Protein AF-A0A6G1IG27-F1 (afdb_monomer_lite)

Radius of gyration: 12.9 Å; chains: 1; bounding box: 31×25×33 Å

Organism: NCBI:txid1168545

Foldseek 3Di:
DKDWFADPDADFCVVQLVVQLVQQLVCLVPWAFDFWDAAQDKTWDWDDTPDPDIDIKMKGFHDHGTGGDHSVNSSVLQNCQSVVYRRGTWIDDPTIIID

Sequence (99 aa):
LAKRGCFSTGQDWGGNEAAAKSAAYEACAGTLATSGAYPDDFRTYCKNIGQKMKVDFTLKKISSGSRSIASAECVDGLYKEINGCSHGGRTAYTNWEYT

pLDDT: mean 93.52, std 8.83, range [44.0, 98.44]

Structure (mmCIF, N/CA/C/O backbone):
data_AF-A0A6G1IG27-F1
#
_entry.id   AF-A0A6G1IG27-F1
#
loop_
_atom_site.group_PDB
_atom_site.id
_atom_site.type_symbol
_atom_site.label_atom_id
_atom_si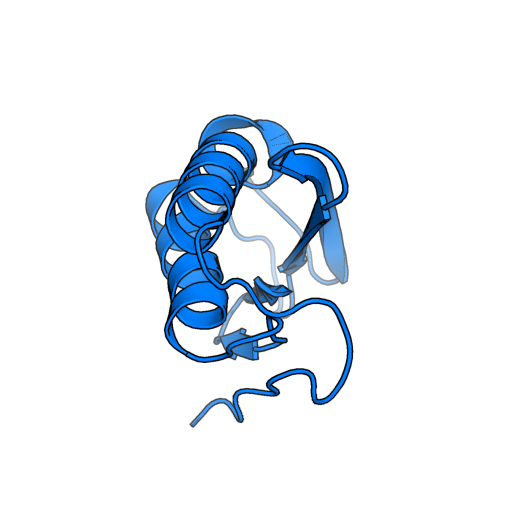te.label_alt_id
_atom_site.label_comp_id
_atom_site.label_asym_id
_atom_site.label_entity_id
_atom_site.label_seq_id
_atom_site.pdbx_PDB_ins_code
_atom_site.Cartn_x
_atom_site.Cartn_y
_atom_site.Cartn_z
_atom_site.occupancy
_atom_site.B_iso_or_equiv
_atom_site.auth_seq_id
_atom_site.auth_comp_id
_atom_site.auth_asym_id
_atom_site.auth_atom_id
_atom_site.pdbx_PDB_model_num
ATOM 1 N N . LEU A 1 1 ? 11.474 -16.240 0.514 1.00 44.00 1 LEU A N 1
ATOM 2 C CA . LEU A 1 1 ? 10.160 -15.910 1.111 1.00 44.00 1 LEU A CA 1
ATOM 3 C C . LEU A 1 1 ? 10.263 -14.501 1.686 1.00 44.00 1 LEU A C 1
ATOM 5 O O . LEU A 1 1 ? 11.191 -14.268 2.450 1.00 44.00 1 LEU A O 1
ATOM 9 N N . ALA A 1 2 ? 9.408 -13.559 1.286 1.00 51.88 2 ALA A N 1
ATOM 10 C CA . ALA A 1 2 ? 9.396 -12.223 1.884 1.00 51.88 2 ALA A CA 1
ATOM 11 C C . ALA A 1 2 ? 8.969 -12.322 3.357 1.00 51.88 2 ALA A C 1
ATOM 13 O O . ALA A 1 2 ? 7.978 -12.987 3.663 1.00 51.88 2 ALA A O 1
ATOM 14 N N . LYS A 1 3 ? 9.720 -11.707 4.275 1.00 54.41 3 LYS A N 1
ATOM 15 C CA . LYS A 1 3 ? 9.358 -11.664 5.696 1.00 54.41 3 LYS A CA 1
ATOM 16 C C . LYS A 1 3 ? 8.295 -10.577 5.869 1.00 54.41 3 LYS A C 1
ATOM 18 O O . LYS A 1 3 ? 8.633 -9.399 5.855 1.00 54.41 3 LYS A O 1
ATOM 23 N N . ARG A 1 4 ? 7.025 -10.978 5.979 1.00 68.62 4 ARG A N 1
ATOM 24 C CA . ARG A 1 4 ? 5.910 -10.072 6.289 1.00 68.62 4 ARG A CA 1
ATOM 25 C C . ARG A 1 4 ? 6.158 -9.428 7.653 1.00 68.62 4 ARG A C 1
ATOM 27 O O . ARG A 1 4 ? 6.274 -10.142 8.649 1.00 68.62 4 ARG A O 1
ATOM 34 N N . GLY A 1 5 ? 6.286 -8.107 7.693 1.00 87.00 5 GLY A N 1
ATOM 35 C CA . GLY A 1 5 ? 6.480 -7.349 8.924 1.00 87.00 5 GLY A CA 1
ATOM 36 C C . GLY A 1 5 ? 5.168 -6.730 9.379 1.00 87.00 5 GLY A C 1
ATOM 37 O O . GLY A 1 5 ? 4.890 -5.593 9.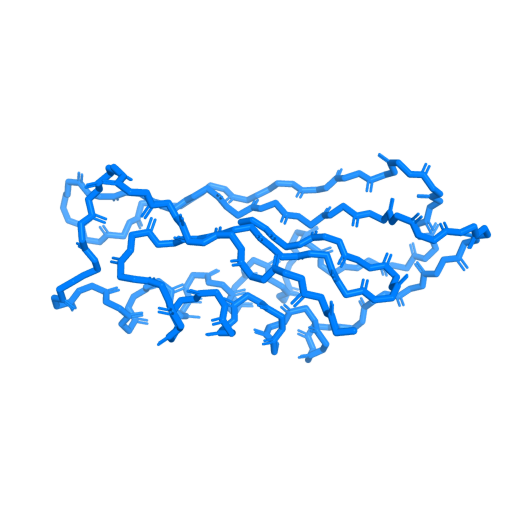020 1.00 87.00 5 GLY A O 1
ATOM 38 N N . CYS A 1 6 ? 4.360 -7.453 10.155 1.00 93.38 6 CYS A N 1
ATOM 39 C CA . CYS A 1 6 ? 3.174 -6.854 10.769 1.00 93.38 6 CYS A CA 1
ATOM 40 C C . CYS A 1 6 ? 3.581 -5.837 11.837 1.00 93.38 6 CYS A C 1
ATOM 42 O O . CYS A 1 6 ? 4.496 -6.093 12.625 1.00 93.38 6 CYS A O 1
ATOM 44 N N . PHE A 1 7 ? 2.891 -4.700 11.881 1.00 92.88 7 PHE A N 1
ATOM 45 C CA . PHE A 1 7 ? 3.082 -3.738 12.956 1.00 92.88 7 PHE A CA 1
ATOM 46 C C . PHE A 1 7 ? 2.508 -4.292 14.262 1.00 92.88 7 PHE A C 1
ATOM 48 O O . PHE A 1 7 ? 1.444 -4.905 14.279 1.00 92.88 7 PHE A O 1
ATOM 55 N N . SER A 1 8 ? 3.237 -4.099 15.364 1.00 89.25 8 SER A N 1
ATOM 56 C CA . SER A 1 8 ? 2.822 -4.530 16.708 1.00 89.25 8 SER A CA 1
ATOM 57 C C . SER A 1 8 ? 2.090 -3.436 17.489 1.00 89.25 8 SER A C 1
ATOM 59 O O . SER A 1 8 ? 1.680 -3.655 18.624 1.00 89.25 8 SER A O 1
ATOM 61 N N . THR A 1 9 ? 1.991 -2.237 16.920 1.00 87.69 9 THR A N 1
ATOM 62 C CA . THR A 1 9 ? 1.349 -1.061 17.508 1.00 87.69 9 THR A CA 1
ATOM 63 C C . THR A 1 9 ? 0.517 -0.354 16.445 1.00 87.69 9 THR A C 1
ATOM 65 O O . THR A 1 9 ? 0.673 -0.610 15.252 1.00 87.69 9 THR A O 1
ATOM 68 N N . GLY A 1 10 ? -0.369 0.537 16.883 1.00 84.50 10 GLY A N 1
ATOM 69 C CA . GLY A 1 10 ? -1.329 1.212 16.016 1.00 84.50 10 GLY A CA 1
ATOM 70 C C . GLY A 1 10 ? -2.757 0.801 16.343 1.00 84.50 10 GLY A C 1
ATOM 71 O O . GLY A 1 10 ? -3.009 0.094 17.319 1.00 84.50 10 GLY A O 1
ATOM 72 N N . GLN A 1 11 ? -3.699 1.304 15.553 1.00 89.19 11 GLN A N 1
ATOM 73 C CA . GLN A 1 11 ? -5.103 0.969 15.721 1.00 89.19 11 GLN A CA 1
ATOM 74 C C . GLN A 1 11 ? -5.413 -0.337 14.987 1.00 89.19 11 GLN A C 1
ATOM 76 O O . GLN A 1 11 ? -5.105 -0.473 13.804 1.00 89.19 11 GLN A O 1
ATOM 81 N N . ASP A 1 12 ? -6.041 -1.273 15.697 1.00 92.00 12 ASP A N 1
ATOM 82 C CA . ASP A 1 12 ? -6.560 -2.499 15.100 1.00 92.00 12 ASP A CA 1
ATOM 83 C C . ASP A 1 12 ? -7.644 -2.186 14.064 1.00 92.00 12 ASP A C 1
ATOM 85 O O . ASP A 1 12 ? -8.471 -1.290 14.278 1.00 92.00 12 ASP A O 1
ATOM 89 N N . TRP A 1 13 ? -7.656 -2.925 12.952 1.00 91.00 13 TRP A N 1
ATOM 90 C CA . TRP A 1 13 ? -8.667 -2.744 11.916 1.00 91.00 13 TRP A CA 1
ATOM 91 C C . TRP A 1 13 ? -10.078 -2.864 12.482 1.00 91.00 13 TRP A C 1
ATOM 93 O O . TRP A 1 13 ? -10.930 -2.034 12.152 1.00 91.00 13 TRP A O 1
ATOM 103 N N . GLY A 1 14 ? -10.333 -3.860 13.338 1.00 88.88 14 GLY A N 1
ATOM 104 C CA . GLY A 1 14 ? -11.658 -4.178 13.856 1.00 88.88 14 GLY A CA 1
ATOM 105 C C . GLY A 1 14 ? -12.729 -4.115 12.760 1.00 88.88 14 GLY A C 1
ATOM 106 O O . GLY A 1 14 ? -12.569 -4.645 11.662 1.00 88.88 14 GLY A O 1
ATOM 107 N N . GLY A 1 15 ? -13.812 -3.378 13.019 1.00 90.06 15 GLY A N 1
ATOM 108 C CA . GLY A 1 15 ? -14.886 -3.162 12.038 1.00 90.06 15 GLY A CA 1
ATOM 109 C C . GLY A 1 15 ? -14.517 -2.292 10.824 1.00 90.06 15 GLY A C 1
ATOM 110 O O . GLY A 1 15 ? -15.333 -2.150 9.918 1.00 90.06 15 GLY A O 1
ATOM 111 N N . ASN A 1 16 ? -13.320 -1.700 10.779 1.00 93.44 16 ASN A N 1
ATOM 112 C CA . ASN A 1 16 ? -12.873 -0.820 9.696 1.00 93.44 16 ASN A CA 1
ATOM 113 C C . ASN A 1 16 ? -12.054 -1.540 8.612 1.00 93.44 16 ASN A C 1
ATOM 115 O O . ASN A 1 16 ? -11.645 -0.891 7.651 1.00 93.44 16 ASN A O 1
ATOM 119 N N . GLU A 1 17 ? -11.835 -2.856 8.706 1.00 94.38 17 GLU A N 1
ATOM 120 C CA . GLU A 1 17 ? -11.048 -3.609 7.713 1.00 94.38 17 GLU A CA 1
ATOM 121 C C . GLU A 1 17 ? -11.595 -3.443 6.281 1.00 94.38 17 GLU A C 1
ATOM 123 O O . GLU A 1 17 ? -10.845 -3.202 5.333 1.00 94.38 17 GLU A O 1
ATOM 128 N N . ALA A 1 18 ? -12.921 -3.487 6.112 1.00 95.75 18 ALA A N 1
ATOM 129 C CA . ALA A 1 18 ? -13.565 -3.264 4.817 1.00 95.75 18 ALA A CA 1
ATOM 130 C C . ALA A 1 18 ? -13.351 -1.830 4.294 1.00 95.75 18 ALA A C 1
ATOM 132 O O . ALA A 1 18 ? -13.123 -1.627 3.101 1.00 95.75 18 ALA A O 1
ATOM 133 N N . ALA A 1 19 ? -13.368 -0.834 5.185 1.00 96.56 19 ALA A N 1
ATOM 134 C CA . ALA A 1 19 ? -13.089 0.553 4.823 1.00 96.56 19 ALA A CA 1
ATOM 135 C C . ALA A 1 19 ? -11.617 0.745 4.424 1.00 96.56 19 ALA A C 1
ATOM 137 O O . ALA A 1 19 ? -11.339 1.440 3.447 1.00 96.56 19 ALA A O 1
ATOM 138 N N . ALA A 1 20 ? -10.683 0.076 5.111 1.00 96.62 20 ALA A N 1
ATOM 139 C CA . ALA A 1 20 ? -9.270 0.052 4.737 1.00 96.62 20 ALA A CA 1
ATOM 140 C C . ALA A 1 20 ? -9.067 -0.569 3.344 1.00 96.62 20 ALA A C 1
ATOM 142 O O . ALA A 1 20 ? -8.354 -0.006 2.516 1.00 96.62 20 ALA A O 1
ATOM 143 N N . LYS A 1 21 ? -9.763 -1.673 3.034 1.00 97.56 21 LYS A N 1
ATOM 144 C CA . LYS A 1 21 ? -9.751 -2.299 1.698 1.00 97.56 21 LYS A CA 1
ATOM 145 C C . LYS A 1 21 ? -10.320 -1.392 0.609 1.00 97.56 21 LYS A C 1
ATOM 147 O O . LYS A 1 21 ? -9.754 -1.326 -0.483 1.00 97.56 21 LYS A O 1
ATOM 152 N N . SER A 1 22 ? -11.409 -0.674 0.889 1.00 97.94 22 SER A N 1
ATOM 153 C CA . SER A 1 22 ? -11.956 0.319 -0.047 1.00 97.94 22 SER A CA 1
ATOM 154 C C . SER A 1 22 ? -10.953 1.446 -0.296 1.00 97.94 22 SER A C 1
ATOM 156 O O . SER A 1 22 ? -10.697 1.806 -1.442 1.00 97.94 22 SER A O 1
ATOM 158 N N . ALA A 1 23 ? -10.319 1.958 0.761 1.00 97.94 23 ALA A N 1
ATOM 159 C CA . ALA A 1 23 ? -9.308 3.001 0.643 1.00 97.94 23 ALA A CA 1
ATOM 160 C C . ALA A 1 23 ? -8.066 2.528 -0.135 1.00 97.94 23 ALA A C 1
ATOM 162 O O . ALA A 1 23 ? -7.542 3.285 -0.945 1.00 97.94 23 ALA A O 1
ATOM 163 N N . ALA A 1 24 ? -7.618 1.282 0.053 1.00 98.25 24 ALA A N 1
ATOM 164 C CA . ALA A 1 24 ? -6.511 0.708 -0.715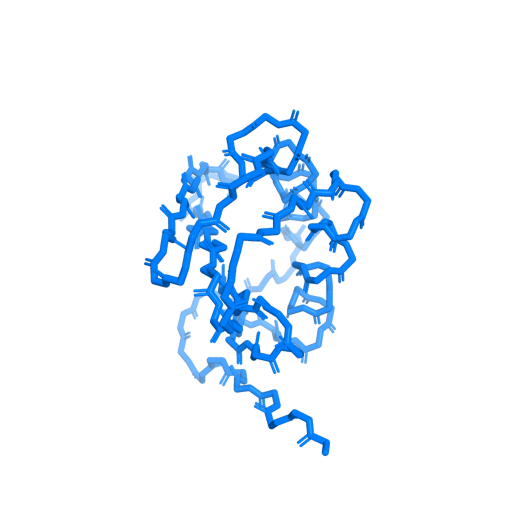 1.00 98.25 24 ALA A CA 1
ATOM 165 C C . ALA A 1 24 ? -6.866 0.550 -2.204 1.00 98.25 24 ALA A C 1
ATOM 167 O O . ALA A 1 24 ? -6.035 0.831 -3.067 1.00 98.25 24 ALA A O 1
ATOM 168 N N . TYR A 1 25 ? -8.110 0.167 -2.515 1.00 98.31 25 TYR A N 1
ATOM 169 C CA . TYR A 1 25 ? -8.601 0.138 -3.894 1.00 98.31 25 TYR A CA 1
ATOM 170 C C . TYR A 1 25 ? -8.548 1.528 -4.538 1.00 98.31 25 TYR A C 1
ATOM 172 O O . TYR A 1 25 ? -7.987 1.682 -5.620 1.00 98.31 25 TYR A O 1
ATOM 180 N N . GLU A 1 26 ? -9.060 2.552 -3.854 1.00 98.19 26 GLU A N 1
ATOM 181 C CA . GLU A 1 26 ? -9.008 3.939 -4.331 1.00 98.19 26 GLU A CA 1
ATOM 182 C C . GLU A 1 26 ? -7.568 4.440 -4.508 1.00 98.19 26 GLU A C 1
ATOM 184 O O . GLU A 1 26 ? -7.237 5.030 -5.539 1.00 98.19 26 GLU A O 1
ATOM 189 N N . ALA A 1 27 ? -6.692 4.155 -3.541 1.00 98.31 27 ALA A N 1
ATOM 190 C CA . ALA A 1 27 ? -5.283 4.524 -3.590 1.00 98.31 27 ALA A CA 1
ATOM 191 C C . ALA A 1 27 ? -4.590 3.936 -4.828 1.00 98.31 27 ALA A C 1
ATOM 193 O O . ALA A 1 27 ? -3.869 4.641 -5.532 1.00 98.31 27 ALA A O 1
ATOM 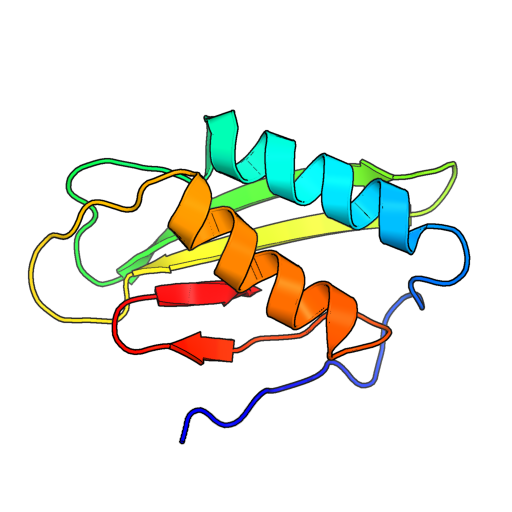194 N N . CYS A 1 28 ? -4.839 2.661 -5.125 1.00 98.44 28 CYS A N 1
ATOM 195 C CA . CYS A 1 28 ? -4.266 1.964 -6.273 1.00 98.44 28 CYS A CA 1
ATOM 196 C C . CYS A 1 28 ? -4.951 2.284 -7.607 1.00 98.44 28 CYS A C 1
ATOM 198 O O . CYS A 1 28 ? -4.322 2.143 -8.652 1.00 98.44 28 CYS A O 1
ATOM 200 N N . ALA A 1 29 ? -6.216 2.699 -7.616 1.00 97.44 29 ALA A N 1
ATOM 201 C CA . ALA A 1 29 ? -6.886 3.176 -8.827 1.00 97.44 29 ALA A CA 1
ATOM 202 C C . ALA A 1 29 ? -6.431 4.592 -9.226 1.00 97.44 29 ALA A C 1
ATOM 204 O O . ALA A 1 29 ? -6.503 4.946 -10.399 1.00 97.44 29 ALA A O 1
ATOM 205 N N . GLY A 1 30 ? -5.964 5.389 -8.258 1.00 95.62 30 GLY A N 1
ATOM 206 C CA . GLY A 1 30 ? -5.486 6.753 -8.468 1.00 95.62 30 GLY A CA 1
ATOM 207 C C . GLY A 1 30 ? -3.982 6.903 -8.253 1.00 95.62 30 GLY A C 1
ATOM 208 O O . GLY A 1 30 ? -3.187 6.778 -9.178 1.00 95.62 30 GLY A O 1
ATOM 209 N N . THR A 1 31 ? -3.595 7.240 -7.024 1.00 96.56 31 THR A N 1
ATOM 210 C CA . THR A 1 31 ? -2.271 7.794 -6.710 1.00 96.56 31 THR A CA 1
ATOM 211 C C . THR A 1 31 ? -1.119 6.794 -6.813 1.00 96.56 31 THR A C 1
ATOM 213 O O . THR A 1 31 ? -0.034 7.166 -7.266 1.00 96.56 31 THR A O 1
ATOM 216 N N . LEU A 1 32 ? -1.316 5.556 -6.349 1.00 97.56 32 LEU A N 1
ATOM 217 C CA . LEU A 1 32 ? -0.230 4.598 -6.122 1.00 97.56 32 LEU A CA 1
ATOM 218 C C . LEU A 1 32 ? 0.170 3.831 -7.383 1.00 97.56 32 LEU A C 1
ATOM 220 O O . LEU A 1 32 ? 1.365 3.652 -7.622 1.00 97.56 32 LEU A O 1
ATOM 224 N N . ALA A 1 33 ? -0.796 3.388 -8.194 1.00 96.25 33 ALA A N 1
ATOM 225 C CA . ALA A 1 33 ? -0.472 2.746 -9.462 1.00 96.25 33 ALA A CA 1
ATOM 226 C C . ALA A 1 33 ? 0.181 3.751 -10.413 1.00 96.25 33 ALA A C 1
ATOM 228 O O . ALA A 1 33 ? -0.202 4.917 -10.491 1.00 96.25 33 ALA A O 1
ATOM 229 N N . THR A 1 34 ? 1.204 3.303 -11.130 1.00 96.62 34 THR A N 1
ATOM 230 C CA . THR A 1 34 ? 1.999 4.189 -11.976 1.00 96.62 34 THR A CA 1
ATOM 231 C C . THR A 1 34 ? 2.680 3.427 -13.092 1.00 96.62 34 THR A C 1
ATOM 233 O O . THR A 1 34 ? 3.002 2.244 -12.967 1.00 96.62 34 THR A O 1
ATOM 236 N N . SER A 1 35 ? 2.970 4.140 -14.173 1.00 95.81 35 SER A N 1
ATOM 237 C CA . SER A 1 35 ? 3.895 3.696 -15.203 1.00 95.81 35 SER A CA 1
ATOM 238 C C . SER A 1 35 ? 5.323 4.142 -14.898 1.00 95.81 35 SER A C 1
ATOM 240 O O . SER A 1 35 ? 5.524 5.261 -14.431 1.00 95.81 35 SER A O 1
ATOM 242 N N . GLY A 1 36 ? 6.304 3.294 -15.211 1.00 94.00 36 GLY A N 1
ATOM 243 C CA . GLY A 1 36 ? 7.711 3.697 -15.304 1.00 94.00 36 GLY A CA 1
ATOM 244 C C . GLY A 1 36 ? 8.369 4.179 -14.006 1.00 94.00 36 GLY A C 1
ATOM 245 O O . GLY A 1 36 ? 9.223 5.055 -14.081 1.00 94.00 36 GLY A O 1
ATOM 246 N N . ALA A 1 37 ? 8.008 3.624 -12.845 1.00 96.50 37 ALA A N 1
ATOM 247 C CA . ALA A 1 37 ? 8.686 3.945 -11.588 1.00 96.50 37 ALA A CA 1
ATOM 248 C C . ALA A 1 37 ? 10.117 3.397 -11.582 1.00 96.50 37 ALA A C 1
ATOM 250 O O . ALA A 1 37 ? 10.333 2.225 -11.914 1.00 96.50 37 ALA A O 1
ATOM 251 N N . TYR A 1 38 ? 11.069 4.228 -11.178 1.00 97.12 38 TYR A N 1
ATOM 252 C CA . TYR A 1 38 ? 12.478 3.898 -11.005 1.00 97.12 38 TYR A CA 1
ATOM 253 C C . TYR A 1 38 ? 12.772 3.404 -9.582 1.00 97.12 38 TYR A C 1
ATOM 255 O O . TYR A 1 38 ? 11.933 3.552 -8.694 1.00 97.12 38 TYR A O 1
ATOM 263 N N . PRO A 1 39 ? 13.928 2.755 -9.347 1.00 97.31 39 PRO A N 1
ATOM 264 C CA . PRO A 1 39 ? 14.320 2.333 -8.005 1.00 97.31 39 PRO A CA 1
ATOM 265 C C . PRO A 1 39 ? 14.237 3.491 -7.005 1.00 97.31 39 PRO A C 1
ATOM 267 O O . PRO A 1 39 ? 14.613 4.611 -7.333 1.00 97.31 39 PRO A O 1
ATOM 270 N N . ASP A 1 40 ? 13.737 3.196 -5.807 1.00 95.75 40 ASP A N 1
ATOM 271 C CA . ASP A 1 40 ? 13.475 4.139 -4.716 1.00 95.75 40 ASP A CA 1
ATOM 272 C C . ASP A 1 40 ? 12.332 5.142 -4.924 1.00 95.75 40 ASP A C 1
ATOM 274 O O . ASP A 1 40 ? 11.965 5.818 -3.959 1.00 95.75 40 ASP A O 1
ATOM 278 N N . ASP A 1 41 ? 11.677 5.165 -6.090 1.00 97.75 41 ASP A N 1
ATOM 279 C CA . ASP A 1 41 ? 10.424 5.903 -6.252 1.00 97.75 41 ASP A CA 1
ATOM 280 C C . ASP A 1 41 ? 9.377 5.364 -5.279 1.00 97.75 41 ASP A C 1
ATOM 282 O O . ASP A 1 41 ? 9.110 4.158 -5.215 1.00 97.75 41 ASP A O 1
ATOM 286 N N . PHE A 1 42 ? 8.735 6.272 -4.549 1.00 97.62 42 PHE A N 1
ATOM 287 C CA . PHE A 1 42 ? 7.630 5.934 -3.669 1.00 97.62 42 PHE A CA 1
ATOM 288 C C . PHE A 1 42 ? 6.463 6.894 -3.843 1.00 97.62 42 PHE A C 1
ATOM 290 O O . PHE A 1 42 ? 6.614 8.059 -4.209 1.00 97.62 42 PHE A O 1
ATOM 297 N N . ARG A 1 43 ? 5.271 6.372 -3.583 1.00 98.12 43 ARG A N 1
ATOM 298 C CA . ARG A 1 43 ? 4.011 7.105 -3.652 1.00 98.12 43 ARG A CA 1
ATOM 299 C C . ARG A 1 43 ? 3.235 6.832 -2.387 1.00 98.12 43 ARG A C 1
ATOM 301 O O . ARG A 1 43 ? 3.257 5.707 -1.893 1.00 98.12 43 ARG A O 1
ATOM 308 N N . THR A 1 44 ? 2.558 7.854 -1.884 1.00 98.00 44 THR A N 1
ATOM 309 C CA . THR A 1 44 ? 1.785 7.760 -0.649 1.00 98.00 44 THR A CA 1
ATOM 310 C C . THR A 1 44 ? 0.345 8.191 -0.872 1.00 98.00 44 THR A C 1
ATOM 312 O O . THR A 1 44 ? 0.046 9.026 -1.728 1.00 98.00 44 THR A O 1
ATOM 315 N N . TYR A 1 45 ? -0.559 7.600 -0.102 1.00 98.19 45 TYR A N 1
ATOM 316 C CA . TYR A 1 45 ? -1.965 7.959 -0.078 1.00 98.19 45 TYR A CA 1
ATOM 317 C C . TYR A 1 45 ? -2.475 7.909 1.358 1.00 98.19 45 TYR A C 1
ATOM 319 O O . TYR A 1 45 ? -2.395 6.875 2.015 1.00 98.19 45 TYR A O 1
ATOM 327 N N . CYS A 1 46 ? -3.016 9.029 1.828 1.00 97.31 46 CYS A N 1
ATOM 328 C CA . CYS A 1 46 ? -3.600 9.154 3.156 1.00 97.31 46 CYS A CA 1
ATOM 329 C C . CYS A 1 46 ? -5.109 9.373 3.033 1.00 97.31 46 CYS A C 1
ATOM 331 O O . CYS A 1 46 ? -5.545 10.255 2.289 1.00 97.31 46 CYS A O 1
ATOM 333 N N . LYS A 1 47 ? -5.909 8.598 3.771 1.00 96.25 47 LYS A N 1
ATOM 334 C CA . LYS A 1 47 ? -7.367 8.775 3.825 1.00 96.25 47 LYS A CA 1
ATOM 335 C C . LYS A 1 47 ? -7.916 8.445 5.206 1.00 96.25 47 LYS A C 1
ATOM 337 O O . LYS A 1 47 ? -7.560 7.433 5.803 1.00 96.25 47 LYS A O 1
ATOM 342 N N . ASN A 1 48 ? -8.843 9.270 5.684 1.00 96.19 48 ASN A N 1
ATOM 343 C CA . ASN A 1 48 ? -9.624 8.956 6.877 1.00 96.19 48 ASN A CA 1
ATOM 344 C C . ASN A 1 48 ? -10.580 7.790 6.594 1.00 96.19 48 ASN A C 1
ATOM 346 O O . ASN A 1 48 ? -11.325 7.811 5.612 1.00 96.19 48 ASN A O 1
ATOM 350 N N . ILE A 1 49 ? -10.580 6.796 7.477 1.00 93.12 49 ILE A N 1
ATOM 351 C CA . ILE A 1 49 ? -11.513 5.671 7.459 1.00 93.12 49 ILE A CA 1
ATOM 352 C C . ILE A 1 49 ? -12.286 5.651 8.782 1.00 93.12 49 ILE A C 1
ATOM 354 O O . ILE A 1 49 ? -11.714 5.678 9.867 1.00 93.12 49 ILE A O 1
ATOM 358 N N . GLY A 1 50 ? -13.616 5.665 8.712 1.00 85.88 50 GLY A N 1
ATOM 359 C CA . GLY A 1 50 ? -14.444 5.850 9.906 1.00 85.88 50 GLY A CA 1
ATOM 360 C C . GLY A 1 50 ? -14.246 7.226 10.566 1.00 85.88 50 GLY A C 1
ATOM 361 O O . GLY A 1 50 ? -13.832 8.189 9.925 1.00 85.88 50 GLY A O 1
ATOM 362 N N . GLN A 1 51 ? -14.589 7.341 11.854 1.00 82.12 51 GLN A N 1
ATOM 363 C CA . GLN A 1 51 ? -14.642 8.642 12.544 1.00 82.12 51 GLN A CA 1
ATOM 364 C C . GLN A 1 51 ? -13.312 9.111 13.151 1.00 82.12 51 GLN A C 1
ATOM 366 O O . GLN A 1 51 ? -13.120 10.310 13.334 1.00 82.12 51 GLN A O 1
ATOM 371 N N . LYS A 1 52 ? -12.422 8.187 13.529 1.00 87.19 52 LYS A N 1
ATOM 372 C CA . LYS A 1 52 ? -11.189 8.497 14.284 1.00 87.19 52 LYS A CA 1
ATOM 373 C C . LYS A 1 52 ? -9.955 7.751 13.781 1.00 87.19 52 LYS A C 1
ATOM 375 O O . LYS A 1 52 ? -8.929 7.767 14.448 1.00 87.19 52 LYS A O 1
ATOM 380 N N . MET A 1 53 ? -10.062 7.085 12.636 1.00 92.38 53 MET A N 1
ATOM 381 C CA . MET A 1 53 ? -8.981 6.295 12.067 1.00 92.38 53 MET A CA 1
ATOM 382 C C . MET A 1 53 ? -8.609 6.851 10.697 1.00 92.38 53 MET A C 1
ATOM 384 O O . MET A 1 53 ? -9.428 7.432 9.985 1.00 92.38 53 MET A O 1
ATOM 388 N N . LYS A 1 54 ? -7.346 6.683 10.332 1.00 94.88 54 LYS A N 1
ATOM 389 C CA . LYS A 1 54 ? -6.841 6.965 8.996 1.00 94.88 54 LYS A CA 1
ATOM 390 C C . LYS A 1 54 ? -5.941 5.827 8.554 1.00 94.88 54 LYS A C 1
ATOM 392 O O . LYS A 1 54 ? -5.383 5.118 9.388 1.00 94.88 54 LYS A O 1
ATOM 397 N N . VAL A 1 55 ? -5.807 5.686 7.248 1.00 96.25 55 VAL A N 1
ATOM 398 C CA . VAL A 1 55 ? -4.810 4.830 6.610 1.00 96.25 55 VAL A CA 1
ATOM 399 C C . VAL A 1 55 ? -3.784 5.702 5.913 1.00 96.25 55 VAL A C 1
ATOM 401 O O . VAL A 1 55 ? -4.138 6.731 5.337 1.00 96.25 55 VAL A O 1
ATOM 404 N N . ASP A 1 56 ? -2.531 5.267 5.972 1.00 97.00 56 ASP A N 1
ATOM 405 C CA . ASP A 1 56 ? -1.390 5.867 5.292 1.00 97.00 56 ASP A CA 1
ATOM 406 C C . ASP A 1 56 ? -0.726 4.769 4.451 1.00 97.00 56 ASP A C 1
ATOM 408 O O . ASP A 1 56 ? 0.124 4.036 4.947 1.00 97.00 56 ASP A O 1
ATOM 412 N N . PHE A 1 57 ? -1.141 4.624 3.191 1.00 98.19 57 PHE A N 1
ATOM 413 C CA . PHE A 1 57 ? -0.570 3.630 2.285 1.00 98.19 57 PHE A CA 1
ATOM 414 C C . PHE A 1 57 ? 0.663 4.178 1.582 1.00 98.19 57 PHE A C 1
ATOM 416 O O . PHE A 1 57 ? 0.658 5.315 1.108 1.00 98.19 57 PHE A O 1
ATOM 423 N N . THR A 1 58 ? 1.694 3.352 1.456 1.00 98.31 58 THR A N 1
ATOM 424 C CA . THR A 1 58 ? 2.903 3.638 0.688 1.00 98.31 58 THR A CA 1
ATOM 425 C C . THR A 1 58 ? 3.226 2.478 -0.241 1.00 98.31 58 THR A C 1
ATOM 427 O O . THR A 1 58 ? 3.248 1.318 0.164 1.00 98.31 58 THR A O 1
ATOM 430 N N . LEU A 1 59 ? 3.534 2.809 -1.493 1.00 98.25 59 LEU A N 1
ATOM 431 C CA . LEU A 1 59 ? 4.085 1.877 -2.466 1.00 98.25 59 LEU A C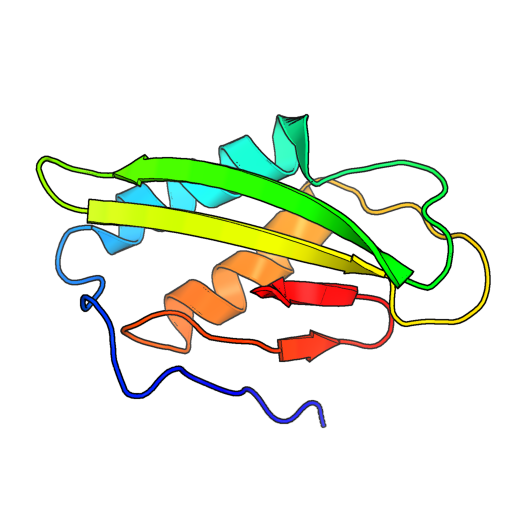A 1
ATOM 432 C C . LEU A 1 59 ? 5.473 2.359 -2.875 1.00 98.25 59 LEU A C 1
ATOM 434 O O . LEU A 1 59 ? 5.595 3.464 -3.404 1.00 98.25 59 LEU A O 1
ATOM 438 N N . LYS A 1 60 ? 6.502 1.537 -2.655 1.00 98.06 60 LYS A N 1
ATOM 439 C CA . LYS A 1 60 ? 7.894 1.849 -3.006 1.00 98.06 60 LYS A CA 1
ATOM 440 C C . LYS A 1 60 ? 8.448 0.854 -4.021 1.00 98.06 60 LYS A C 1
ATOM 442 O O . LYS A 1 60 ? 8.352 -0.355 -3.822 1.00 98.06 60 LYS A O 1
ATOM 447 N N . LYS A 1 61 ? 9.081 1.343 -5.086 1.00 98.00 61 LYS A N 1
ATOM 448 C CA . LYS A 1 61 ? 9.827 0.530 -6.053 1.00 98.00 61 LYS A CA 1
ATOM 449 C C . LYS A 1 61 ? 11.177 0.133 -5.459 1.00 98.00 61 LYS A C 1
ATOM 451 O O . LYS A 1 61 ? 11.982 0.989 -5.106 1.00 98.00 61 LYS A O 1
ATOM 456 N N . ILE A 1 62 ? 11.437 -1.169 -5.367 1.00 97.31 62 ILE A N 1
ATOM 457 C CA . ILE A 1 62 ? 12.650 -1.702 -4.719 1.00 97.31 62 ILE A CA 1
ATOM 458 C C . ILE A 1 62 ? 13.541 -2.532 -5.646 1.00 97.31 62 ILE A C 1
ATOM 460 O O . ILE A 1 62 ? 14.710 -2.739 -5.336 1.00 97.31 62 ILE A O 1
ATOM 464 N N . SER A 1 63 ? 13.026 -3.017 -6.782 1.00 96.19 63 SER A N 1
ATOM 465 C CA . SER A 1 63 ? 13.879 -3.699 -7.764 1.00 96.19 63 SER A CA 1
ATOM 466 C C . SER A 1 63 ? 14.683 -2.704 -8.601 1.00 96.19 63 SER A C 1
ATOM 468 O O . SER A 1 63 ? 14.347 -1.521 -8.669 1.00 96.19 63 SER A O 1
ATOM 470 N N . SER A 1 64 ? 15.714 -3.189 -9.291 1.00 96.06 64 SER A N 1
ATOM 471 C CA . SER A 1 64 ? 16.440 -2.420 -10.303 1.00 96.06 64 SER A CA 1
ATOM 472 C C . SER A 1 64 ? 15.567 -2.121 -11.532 1.00 96.06 64 SER A C 1
ATOM 474 O O . SER A 1 64 ? 14.518 -2.739 -11.741 1.00 96.06 64 SER A O 1
ATOM 476 N N . GLY A 1 65 ? 15.998 -1.149 -12.342 1.00 95.62 65 GLY A N 1
ATOM 477 C CA . GLY A 1 65 ? 15.306 -0.741 -13.568 1.00 95.62 65 GLY A CA 1
ATOM 478 C C . GLY A 1 65 ? 13.940 -0.090 -13.333 1.00 95.62 65 GLY A C 1
ATOM 479 O O . GLY A 1 65 ? 13.430 -0.047 -12.208 1.00 95.62 65 GLY A O 1
ATOM 480 N N . SER A 1 66 ? 13.335 0.417 -14.407 1.00 96.94 66 SER A N 1
ATOM 481 C CA . SER A 1 66 ? 11.985 0.970 -14.345 1.00 96.94 66 SER A CA 1
ATOM 482 C C . SER A 1 66 ? 10.927 -0.132 -14.419 1.00 96.94 66 SER A C 1
ATOM 484 O O . SER A 1 66 ? 11.116 -1.168 -15.061 1.00 96.94 66 SER A O 1
ATOM 486 N N . ARG A 1 67 ? 9.796 0.064 -13.739 1.00 97.06 67 ARG A N 1
ATOM 487 C CA . ARG A 1 67 ? 8.651 -0.850 -13.817 1.00 97.06 67 ARG A CA 1
ATOM 488 C C . ARG A 1 67 ? 7.345 -0.094 -13.630 1.00 97.06 67 ARG A C 1
ATOM 490 O O . ARG A 1 67 ? 7.244 0.809 -12.807 1.00 97.06 67 ARG A O 1
ATOM 497 N N . SER A 1 68 ? 6.331 -0.519 -14.366 1.00 97.38 68 SER A N 1
ATOM 498 C CA . SER A 1 68 ? 4.949 -0.099 -14.150 1.00 97.38 68 SER A CA 1
ATOM 499 C C . SER A 1 68 ? 4.239 -1.068 -13.208 1.00 97.38 68 SER A C 1
ATOM 501 O O . SER A 1 68 ? 4.503 -2.270 -13.233 1.00 97.38 68 SER A O 1
ATOM 503 N N . ILE A 1 69 ? 3.308 -0.561 -12.414 1.00 97.75 69 ILE A N 1
ATOM 504 C CA . ILE A 1 69 ? 2.408 -1.373 -11.597 1.00 97.75 69 ILE A CA 1
ATOM 505 C C . ILE A 1 69 ? 0.970 -1.016 -11.932 1.00 97.75 69 ILE A C 1
ATOM 507 O O . ILE A 1 69 ? 0.576 0.149 -11.886 1.00 97.75 69 ILE A O 1
ATOM 511 N N . ALA A 1 70 ? 0.199 -2.036 -12.296 1.00 97.62 70 ALA A N 1
ATOM 512 C CA . ALA A 1 70 ? -1.229 -1.898 -12.526 1.00 97.62 70 ALA A CA 1
ATOM 513 C C . ALA A 1 70 ? -1.983 -1.889 -11.192 1.00 97.62 70 ALA A C 1
ATOM 515 O O . ALA A 1 70 ? -1.543 -2.499 -10.214 1.00 97.62 70 ALA A O 1
ATOM 516 N N . SER A 1 71 ? -3.164 -1.271 -11.173 1.00 97.44 71 SER A N 1
ATOM 517 C CA . SER A 1 71 ? -4.004 -1.192 -9.974 1.00 97.44 71 SER A CA 1
ATOM 518 C C . SER A 1 71 ? -4.272 -2.565 -9.352 1.00 97.44 71 SER A C 1
ATOM 520 O O . SER A 1 71 ? -4.230 -2.681 -8.137 1.00 97.44 71 SER A O 1
ATOM 522 N N . ALA A 1 72 ? -4.451 -3.620 -10.155 1.00 97.94 72 ALA A N 1
ATOM 523 C CA . ALA A 1 72 ? -4.676 -4.975 -9.643 1.00 97.94 72 ALA A CA 1
ATOM 524 C C . ALA A 1 72 ? -3.491 -5.529 -8.824 1.00 97.94 72 ALA A C 1
ATOM 526 O O . ALA A 1 72 ? -3.707 -6.067 -7.742 1.00 97.94 72 ALA A O 1
ATOM 527 N N . GLU A 1 73 ? -2.248 -5.364 -9.300 1.00 97.38 73 GLU A N 1
ATOM 528 C CA . GLU A 1 73 ? -1.038 -5.784 -8.563 1.00 97.38 73 GLU A CA 1
ATOM 529 C C . GLU A 1 73 ? -0.869 -4.945 -7.286 1.00 97.38 73 GLU A C 1
ATOM 531 O O . GLU A 1 73 ? -0.581 -5.484 -6.220 1.00 97.38 73 GLU A O 1
ATOM 536 N N . CYS A 1 74 ? -1.124 -3.636 -7.383 1.00 98.12 74 CYS A N 1
ATOM 537 C CA . CYS A 1 74 ? -1.074 -2.719 -6.246 1.00 98.12 74 CYS A CA 1
ATOM 538 C C . CYS A 1 74 ? -2.068 -3.120 -5.138 1.00 98.12 74 CYS A C 1
ATOM 540 O O . CYS A 1 74 ? -1.690 -3.231 -3.970 1.00 98.12 74 CYS A O 1
ATOM 542 N N . VAL A 1 75 ? -3.326 -3.382 -5.513 1.00 98.25 75 VAL A N 1
ATOM 543 C CA . VAL A 1 75 ? -4.395 -3.770 -4.582 1.00 98.25 75 VAL A CA 1
ATOM 544 C C . VAL A 1 75 ? -4.089 -5.110 -3.932 1.00 98.25 75 VAL A C 1
ATOM 546 O O . VAL A 1 75 ? -4.209 -5.226 -2.717 1.00 98.25 75 VAL A O 1
ATOM 549 N N . ASP A 1 76 ? -3.661 -6.107 -4.710 1.00 97.25 76 ASP A N 1
ATOM 550 C CA . ASP A 1 76 ? -3.305 -7.429 -4.187 1.00 97.25 76 ASP A CA 1
ATOM 551 C C . ASP A 1 76 ? -2.196 -7.344 -3.121 1.00 97.25 76 ASP A C 1
ATOM 553 O O . ASP A 1 76 ? -2.286 -7.985 -2.071 1.00 97.25 76 ASP A O 1
ATOM 557 N N . GLY A 1 77 ? -1.183 -6.500 -3.341 1.00 96.44 77 GLY A N 1
ATOM 558 C CA . GLY A 1 77 ? -0.130 -6.251 -2.359 1.00 96.44 77 GLY A CA 1
ATOM 559 C C . GLY A 1 77 ? -0.638 -5.598 -1.069 1.00 96.44 77 GLY A C 1
ATOM 560 O O . GLY A 1 77 ? -0.369 -6.116 0.013 1.00 96.44 77 GLY A O 1
ATOM 561 N N . LEU A 1 78 ? -1.427 -4.521 -1.155 1.00 97.44 78 LEU A N 1
ATOM 562 C CA . LEU A 1 78 ? -1.983 -3.864 0.040 1.00 97.44 78 LEU A CA 1
ATOM 563 C C . LEU A 1 78 ? -3.007 -4.740 0.777 1.00 97.44 78 LEU A C 1
ATOM 565 O O . LEU A 1 78 ? -3.040 -4.763 2.006 1.00 97.44 78 LEU A O 1
ATOM 569 N N . TYR A 1 79 ? -3.825 -5.507 0.054 1.00 97.19 79 TYR A N 1
ATOM 570 C CA . TYR A 1 79 ? -4.812 -6.407 0.659 1.00 97.19 79 TYR A CA 1
ATOM 571 C C . TYR A 1 79 ? -4.146 -7.515 1.457 1.00 97.19 79 TYR A C 1
ATOM 573 O O . TYR A 1 79 ? -4.666 -7.917 2.494 1.00 97.19 79 TYR A O 1
ATOM 581 N N . LYS A 1 80 ? -2.982 -7.991 1.014 1.00 94.94 80 LYS A N 1
ATOM 582 C CA . LYS A 1 80 ? -2.176 -8.931 1.792 1.00 94.94 80 LYS A CA 1
ATOM 583 C C . LYS A 1 80 ? -1.769 -8.340 3.138 1.00 94.94 80 LYS A C 1
ATOM 585 O O . LYS A 1 80 ? -1.8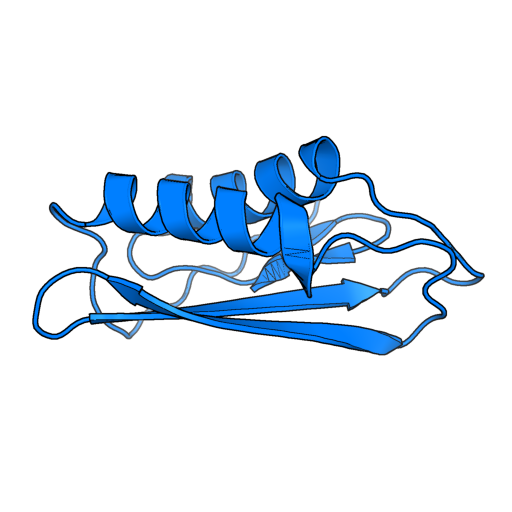62 -9.056 4.131 1.00 94.94 80 LYS A O 1
ATOM 590 N N . GLU A 1 81 ? -1.364 -7.073 3.185 1.00 95.25 81 GLU A N 1
ATOM 591 C CA . GLU A 1 81 ? -1.012 -6.413 4.448 1.00 95.25 81 GLU A CA 1
ATOM 592 C C . GLU A 1 81 ? -2.237 -6.228 5.353 1.00 95.25 81 GLU A C 1
ATOM 594 O O . GLU A 1 81 ? -2.171 -6.565 6.531 1.00 95.25 81 GLU A O 1
ATOM 599 N N . ILE A 1 82 ? -3.379 -5.802 4.802 1.00 95.38 82 ILE A N 1
ATOM 600 C CA . ILE A 1 82 ? -4.623 -5.617 5.571 1.00 95.38 82 ILE A CA 1
ATOM 601 C C . ILE A 1 82 ? -5.152 -6.954 6.118 1.00 95.38 82 ILE A C 1
ATOM 603 O O . ILE A 1 82 ? -5.473 -7.053 7.296 1.00 95.38 82 ILE A O 1
ATOM 607 N N . ASN A 1 83 ? -5.211 -7.997 5.284 1.00 94.31 83 ASN A N 1
ATOM 608 C CA . ASN A 1 83 ? -5.723 -9.319 5.670 1.00 94.31 83 ASN A CA 1
ATOM 609 C C . ASN A 1 83 ? -4.776 -10.080 6.604 1.00 94.31 83 ASN A C 1
ATOM 611 O O . ASN A 1 83 ? -5.210 -10.944 7.361 1.00 94.31 83 ASN A O 1
ATOM 615 N N . GLY A 1 84 ? -3.469 -9.846 6.466 1.00 91.62 84 GLY A N 1
ATOM 616 C CA . GLY A 1 84 ? -2.434 -10.612 7.153 1.00 91.62 84 GLY A CA 1
ATOM 617 C C . GLY A 1 84 ? -1.956 -9.992 8.462 1.00 91.62 84 GLY A C 1
ATOM 618 O O . GLY A 1 84 ? -1.310 -10.689 9.241 1.00 91.62 84 GLY A O 1
ATOM 619 N N . CYS A 1 85 ? -2.235 -8.708 8.694 1.00 93.06 85 CYS A N 1
ATOM 620 C CA . CYS A 1 85 ? -1.741 -7.966 9.844 1.00 93.06 85 CYS A CA 1
ATOM 621 C C . CYS A 1 85 ? -2.841 -7.080 10.424 1.00 93.06 85 CYS A C 1
ATOM 623 O O . CYS A 1 85 ? -3.288 -6.148 9.763 1.00 93.06 85 CYS A O 1
ATOM 625 N N . SER A 1 86 ? -3.220 -7.307 11.681 1.00 92.31 86 SER A N 1
ATOM 626 C CA . SER A 1 86 ? -4.362 -6.631 12.311 1.00 92.31 86 SER A CA 1
ATOM 627 C C . SER A 1 86 ? -4.190 -5.117 12.484 1.00 92.31 86 SER A C 1
ATOM 629 O O . SER A 1 86 ? -5.162 -4.420 12.753 1.00 92.31 86 SER A O 1
ATOM 631 N N . HIS A 1 87 ? -2.963 -4.596 12.387 1.00 93.12 87 HIS A N 1
ATOM 632 C CA . HIS A 1 87 ? -2.634 -3.168 12.551 1.00 93.12 87 HIS A CA 1
ATOM 633 C C . HIS A 1 87 ? -1.923 -2.607 11.305 1.00 93.12 87 HIS A C 1
ATOM 635 O O . HIS A 1 87 ? -1.240 -1.586 11.366 1.00 93.12 87 HIS A O 1
ATOM 641 N N . GLY A 1 88 ? -2.029 -3.314 10.177 1.00 93.12 88 GLY A N 1
ATOM 642 C CA . GLY A 1 88 ? -1.210 -3.073 8.996 1.00 93.12 88 GLY A CA 1
ATOM 643 C C . GLY A 1 88 ? 0.187 -3.661 9.114 1.00 93.12 88 GLY A C 1
ATOM 644 O O . GLY A 1 88 ? 0.573 -4.267 10.120 1.00 93.12 88 GLY A O 1
ATOM 645 N N . GLY A 1 89 ? 0.944 -3.540 8.036 1.00 94.88 89 GLY A N 1
ATOM 646 C CA . GLY A 1 89 ? 2.247 -4.164 7.947 1.00 94.88 89 GLY A CA 1
ATOM 647 C C . GLY A 1 89 ? 3.055 -3.611 6.800 1.00 94.88 89 GLY A C 1
ATOM 648 O O . GLY A 1 89 ? 2.578 -2.817 5.999 1.00 94.88 89 GLY A O 1
ATOM 649 N N . ARG A 1 90 ? 4.302 -4.055 6.748 1.00 95.50 90 ARG A N 1
ATOM 650 C CA . ARG A 1 90 ? 5.235 -3.763 5.680 1.00 95.50 90 ARG A CA 1
ATOM 651 C C . ARG A 1 90 ? 5.744 -5.064 5.099 1.00 95.50 90 ARG A C 1
ATOM 653 O O . ARG A 1 90 ? 6.327 -5.882 5.817 1.00 95.50 90 ARG A O 1
ATOM 660 N N . THR A 1 91 ? 5.600 -5.217 3.789 1.00 94.88 91 THR A N 1
ATOM 661 C CA . THR A 1 91 ? 6.166 -6.366 3.083 1.00 94.88 91 THR A CA 1
ATOM 662 C C . THR A 1 91 ? 6.763 -5.957 1.748 1.00 94.88 91 THR A C 1
ATOM 664 O O . THR A 1 91 ? 6.116 -5.325 0.916 1.00 94.88 91 THR A O 1
ATOM 667 N N . ALA A 1 92 ? 8.006 -6.380 1.533 1.00 94.88 92 ALA A N 1
ATOM 668 C CA . ALA A 1 92 ? 8.699 -6.292 0.259 1.00 94.88 92 ALA A CA 1
ATOM 669 C C . ALA A 1 92 ? 8.457 -7.561 -0.568 1.00 94.88 92 ALA A C 1
ATOM 671 O O . ALA A 1 92 ? 8.914 -8.644 -0.202 1.00 94.88 92 ALA A O 1
ATOM 672 N N . TYR A 1 93 ? 7.779 -7.432 -1.705 1.00 89.25 93 TYR A N 1
ATOM 673 C CA . TYR A 1 93 ? 7.727 -8.462 -2.746 1.00 89.25 93 TYR A CA 1
ATOM 674 C C . TYR A 1 93 ? 8.653 -8.050 -3.885 1.00 89.25 93 TYR A C 1
ATOM 676 O O . TYR A 1 93 ? 8.827 -6.865 -4.106 1.00 89.25 93 TYR A O 1
ATOM 684 N N . THR A 1 94 ? 9.212 -9.006 -4.629 1.00 90.06 94 THR A N 1
ATOM 685 C CA . THR A 1 94 ? 10.216 -8.869 -5.712 1.00 90.06 94 THR A CA 1
ATOM 686 C C . THR A 1 94 ? 10.511 -7.455 -6.243 1.00 90.06 94 THR A C 1
ATOM 688 O O . THR A 1 94 ? 11.671 -7.062 -6.288 1.00 90.06 94 THR A O 1
ATOM 691 N N . ASN A 1 95 ? 9.486 -6.708 -6.676 1.00 95.88 95 ASN A N 1
ATOM 692 C CA . ASN A 1 95 ? 9.625 -5.367 -7.245 1.00 95.88 95 ASN A CA 1
ATOM 693 C C . ASN A 1 95 ? 9.168 -4.210 -6.350 1.00 95.88 95 ASN A C 1
ATOM 695 O O . ASN A 1 95 ? 9.604 -3.084 -6.581 1.00 95.88 95 ASN A O 1
ATOM 699 N N . TRP A 1 96 ? 8.305 -4.458 -5.368 1.00 97.06 96 TRP A N 1
ATOM 700 C CA . TRP A 1 96 ? 7.576 -3.427 -4.636 1.00 97.06 96 TRP A CA 1
ATOM 701 C C . TRP A 1 96 ? 7.530 -3.716 -3.136 1.00 97.06 96 TRP A C 1
ATOM 703 O O . TRP A 1 96 ? 7.252 -4.841 -2.721 1.00 97.06 96 TRP A O 1
ATOM 713 N N . GLU A 1 97 ? 7.748 -2.687 -2.327 1.00 97.56 97 GLU A N 1
ATOM 714 C CA . GLU A 1 97 ? 7.417 -2.687 -0.906 1.00 97.56 97 GLU A CA 1
ATOM 715 C C . GLU A 1 97 ? 6.074 -1.990 -0.690 1.00 97.56 97 GLU A C 1
ATOM 717 O O . GLU A 1 97 ? 5.832 -0.902 -1.215 1.00 97.56 97 GLU A O 1
ATOM 722 N N . TYR A 1 98 ? 5.216 -2.652 0.078 1.00 97.50 98 TYR A N 1
ATOM 723 C CA . TYR A 1 98 ? 3.877 -2.209 0.441 1.00 97.50 98 TYR A CA 1
ATOM 724 C C . TYR A 1 98 ? 3.878 -1.888 1.927 1.00 97.50 98 TYR A C 1
ATOM 726 O O . TYR A 1 98 ? 4.428 -2.664 2.714 1.00 97.50 98 TYR A O 1
ATOM 734 N N . THR A 1 99 ? 3.308 -0.750 2.309 1.00 96.12 99 THR A N 1
ATOM 735 C CA . THR A 1 99 ? 3.081 -0.346 3.703 1.00 96.12 99 THR A CA 1
ATOM 736 C C . THR A 1 99 ? 1.716 0.303 3.837 1.00 96.12 99 THR A C 1
ATOM 738 O O . THR A 1 99 ? 1.344 1.034 2.893 1.00 96.12 99 THR A O 1
#

Secondary structure (DSSP, 8-state):
----EE-SSS---GGGHHHHHHHHHHHHHTTS-EEEEPTT-EEEEEEEETTTEEEEEEEEE-SSS-EEE-HHHHHHHHHHHHHH-BTBEEEEETTEEE-